Protein AF-A0A3B9KCA5-F1 (afdb_monomer_lite)

Sequence (71 aa):
MLHVMLDLYGCNAELLADEALLRHVLNEYPTRIGMVKVSPVELRDIKTSNPLDDGFSGFVIIATSHISLHA

pLDDT: mean 96.12, std 3.61, range [72.12, 98.62]

Structure (mmCIF, N/CA/C/O backbone):
data_AF-A0A3B9KCA5-F1
#
_entry.id   AF-A0A3B9KCA5-F1
#
loop_
_atom_site.group_PDB
_atom_site.id
_atom_site.type_symbol
_atom_site.label_atom_id
_atom_site.label_alt_id
_atom_site.label_comp_id
_atom_site.label_asym_id
_atom_site.label_entity_id
_atom_site.label_seq_id
_atom_site.pdbx_PDB_ins_code
_atom_site.Cartn_x
_atom_site.Cartn_y
_atom_site.Cartn_z
_atom_site.occupancy
_atom_site.B_iso_or_equiv
_atom_site.auth_seq_id
_atom_site.auth_comp_id
_atom_site.auth_asym_id
_atom_site.auth_atom_id
_atom_site.pdbx_PDB_model_num
ATOM 1 N N . MET A 1 1 ? 2.115 -5.456 23.525 1.00 72.12 1 MET A N 1
ATOM 2 C CA . MET A 1 1 ? 1.905 -4.836 22.200 1.00 72.12 1 MET A CA 1
ATOM 3 C C . MET A 1 1 ? 2.611 -5.715 21.183 1.00 72.12 1 MET A C 1
ATOM 5 O O . MET A 1 1 ? 3.748 -6.083 21.444 1.00 72.12 1 MET A O 1
ATOM 9 N N . LEU A 1 2 ? 1.929 -6.122 20.114 1.00 90.38 2 LEU A N 1
ATOM 10 C CA . LEU A 1 2 ? 2.505 -6.917 19.025 1.00 90.38 2 LEU A CA 1
ATOM 11 C C . LEU A 1 2 ? 2.709 -5.999 17.822 1.00 90.38 2 LEU A C 1
ATOM 13 O O . LEU A 1 2 ? 1.797 -5.258 17.465 1.00 90.38 2 LEU A O 1
ATOM 17 N N . HIS A 1 3 ? 3.895 -6.051 17.227 1.00 94.44 3 HIS A N 1
ATOM 18 C CA . HIS A 1 3 ? 4.233 -5.325 16.011 1.00 94.44 3 HIS A CA 1
ATOM 19 C C . HIS A 1 3 ? 4.960 -6.296 15.084 1.00 94.44 3 HIS A C 1
ATOM 21 O O . HIS A 1 3 ? 5.948 -6.907 15.488 1.00 94.44 3 HIS A O 1
ATOM 27 N N . VAL A 1 4 ? 4.417 -6.496 13.885 1.00 95.69 4 VAL A N 1
ATOM 28 C CA . VAL A 1 4 ? 4.940 -7.444 12.898 1.00 95.69 4 VAL A CA 1
ATOM 29 C C . VAL A 1 4 ? 5.564 -6.646 11.768 1.00 95.69 4 VAL A C 1
ATOM 31 O O . VAL A 1 4 ? 4.937 -5.726 11.253 1.00 95.69 4 VAL A O 1
ATOM 34 N N . MET A 1 5 ? 6.781 -7.021 11.388 1.00 97.06 5 MET A N 1
ATOM 35 C CA . MET A 1 5 ? 7.502 -6.464 10.246 1.00 97.06 5 MET A CA 1
ATOM 36 C C . MET A 1 5 ? 7.780 -7.603 9.269 1.00 97.06 5 MET A C 1
ATOM 38 O O . MET A 1 5 ? 8.116 -8.709 9.699 1.00 97.06 5 MET A O 1
ATOM 42 N N . LEU A 1 6 ? 7.588 -7.345 7.979 1.00 96.31 6 LEU A N 1
ATOM 43 C CA . LEU A 1 6 ? 7.762 -8.321 6.910 1.00 96.31 6 LEU A CA 1
ATOM 44 C C . LEU A 1 6 ? 8.644 -7.705 5.828 1.00 96.31 6 LEU A C 1
ATOM 46 O O . LEU A 1 6 ? 8.295 -6.653 5.299 1.00 96.31 6 LEU A O 1
ATOM 50 N N . ASP A 1 7 ? 9.712 -8.409 5.465 1.00 97.19 7 ASP A N 1
ATOM 51 C CA . ASP A 1 7 ? 10.527 -8.084 4.298 1.00 97.19 7 ASP A CA 1
ATOM 52 C C . ASP A 1 7 ? 10.134 -9.024 3.156 1.00 97.19 7 ASP A C 1
ATOM 54 O O . ASP A 1 7 ? 10.211 -10.251 3.280 1.00 97.19 7 ASP A O 1
ATOM 58 N N . LEU A 1 8 ? 9.653 -8.450 2.053 1.00 96.31 8 LEU A N 1
ATOM 59 C CA . LEU A 1 8 ? 9.155 -9.195 0.900 1.00 96.31 8 LEU A CA 1
ATOM 60 C C . LEU A 1 8 ? 10.164 -9.108 -0.249 1.00 96.31 8 LEU A C 1
ATOM 62 O O . LEU A 1 8 ? 10.521 -8.019 -0.688 1.00 96.31 8 LEU A O 1
ATOM 66 N N . TYR A 1 9 ? 10.598 -10.261 -0.761 1.00 96.56 9 TYR A N 1
ATOM 67 C CA . TYR A 1 9 ? 11.590 -10.365 -1.835 1.00 96.56 9 TYR A CA 1
ATOM 68 C C . TYR A 1 9 ? 10.992 -11.024 -3.079 1.00 96.56 9 TYR A C 1
ATOM 70 O O . TYR A 1 9 ? 10.121 -11.886 -2.977 1.00 96.56 9 TYR A O 1
ATOM 78 N N . GLY A 1 10 ? 11.492 -10.650 -4.262 1.00 96.56 10 GLY A N 1
ATOM 79 C CA . GLY A 1 10 ? 11.026 -11.216 -5.535 1.00 96.56 10 GLY A CA 1
ATOM 80 C C . GLY A 1 10 ? 9.618 -10.766 -5.941 1.00 96.56 10 GLY A C 1
ATOM 81 O O . GLY A 1 10 ? 8.970 -11.431 -6.747 1.00 96.56 10 GLY A O 1
ATOM 82 N N . CYS A 1 11 ? 9.135 -9.658 -5.377 1.00 96.38 11 CYS A N 1
ATOM 83 C CA . CYS A 1 11 ? 7.872 -9.038 -5.759 1.00 96.38 11 CYS A CA 1
ATOM 84 C C . CYS A 1 11 ? 7.908 -8.562 -7.219 1.00 96.38 11 CYS A C 1
ATOM 86 O O . CYS A 1 11 ? 8.955 -8.185 -7.745 1.00 96.38 11 CYS A O 1
ATOM 88 N N . ASN A 1 12 ? 6.744 -8.539 -7.868 1.00 97.50 12 ASN A N 1
ATOM 89 C CA . ASN A 1 12 ? 6.623 -7.966 -9.203 1.00 97.50 12 ASN A CA 1
ATOM 90 C C . ASN A 1 12 ? 6.776 -6.436 -9.129 1.00 97.50 12 ASN A C 1
ATOM 92 O O . ASN A 1 12 ? 5.938 -5.766 -8.527 1.00 97.50 12 ASN A O 1
ATOM 96 N N . ALA A 1 13 ? 7.816 -5.899 -9.771 1.00 94.62 13 ALA A N 1
ATOM 97 C CA . ALA A 1 13 ? 8.121 -4.470 -9.790 1.00 94.62 13 ALA A CA 1
ATOM 98 C C . ALA A 1 13 ? 6.985 -3.608 -10.369 1.00 94.62 13 ALA A C 1
ATOM 100 O O . ALA A 1 13 ? 6.766 -2.499 -9.894 1.00 94.62 13 ALA A O 1
ATOM 101 N N . GLU A 1 14 ? 6.220 -4.117 -11.340 1.00 96.81 14 GLU A N 1
ATOM 102 C CA . GLU A 1 14 ? 5.078 -3.386 -11.906 1.00 96.81 14 GLU A CA 1
ATOM 103 C C . GLU A 1 14 ? 3.972 -3.180 -10.866 1.00 96.81 14 GLU A C 1
ATOM 105 O O . 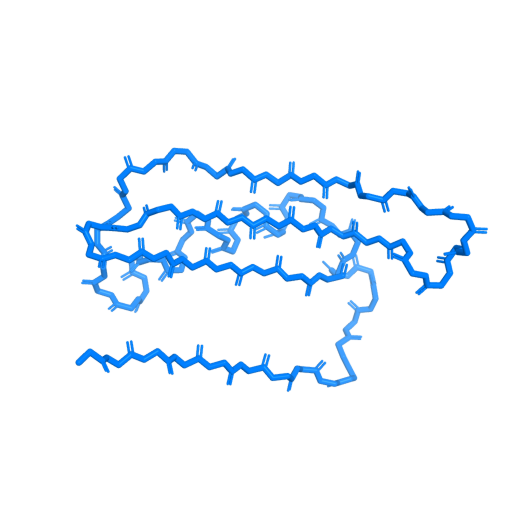GLU A 1 14 ? 3.355 -2.122 -10.819 1.00 96.81 14 GLU A O 1
ATOM 110 N N . LEU A 1 15 ? 3.760 -4.167 -9.988 1.00 97.12 15 LEU A N 1
ATOM 111 C CA . LEU A 1 15 ? 2.777 -4.068 -8.907 1.00 97.12 15 LEU A CA 1
ATOM 112 C C . LEU A 1 15 ? 3.261 -3.153 -7.779 1.00 97.12 15 LEU A C 1
ATOM 114 O O . LEU A 1 15 ? 2.455 -2.454 -7.173 1.00 97.12 15 LEU A O 1
ATOM 118 N N . LEU A 1 16 ? 4.568 -3.145 -7.501 1.00 96.31 16 LEU A N 1
ATOM 119 C CA . LEU A 1 16 ? 5.165 -2.229 -6.524 1.00 96.31 16 LEU A CA 1
ATOM 120 C C . LEU A 1 16 ? 5.127 -0.767 -6.995 1.00 96.31 16 LEU A C 1
ATOM 122 O O . LEU A 1 16 ? 5.111 0.136 -6.169 1.00 96.31 16 LEU A O 1
ATOM 126 N N . ALA A 1 17 ? 5.057 -0.529 -8.306 1.00 95.62 17 ALA A N 1
ATOM 127 C CA . ALA A 1 17 ? 4.916 0.804 -8.886 1.00 95.62 17 ALA A CA 1
ATOM 128 C C . ALA A 1 17 ? 3.449 1.250 -9.091 1.00 95.62 17 ALA A C 1
ATOM 130 O O . ALA A 1 17 ? 3.210 2.383 -9.513 1.00 95.62 17 ALA A O 1
ATOM 131 N N . ASP A 1 18 ? 2.460 0.392 -8.817 1.00 97.94 18 ASP A N 1
ATOM 132 C CA . ASP A 1 18 ? 1.040 0.699 -9.021 1.00 97.94 18 ASP A CA 1
ATOM 133 C C . ASP A 1 18 ? 0.437 1.398 -7.791 1.00 97.94 18 ASP A C 1
ATOM 135 O O . ASP A 1 18 ? 0.027 0.767 -6.812 1.00 97.94 18 ASP A O 1
ATOM 139 N N . GLU A 1 19 ? 0.332 2.729 -7.853 1.00 98.06 19 GLU A N 1
ATOM 140 C CA . GLU A 1 19 ? -0.239 3.540 -6.771 1.00 98.06 19 GLU A CA 1
ATOM 141 C C . GLU A 1 19 ? -1.658 3.091 -6.379 1.00 98.06 19 GLU A C 1
ATOM 143 O O . GLU A 1 19 ? -2.000 3.066 -5.192 1.00 98.06 19 GLU A O 1
ATOM 148 N N . ALA A 1 20 ? -2.502 2.731 -7.350 1.00 98.25 20 ALA A N 1
ATOM 149 C CA . ALA A 1 20 ? -3.883 2.351 -7.078 1.00 98.25 20 ALA A CA 1
ATOM 150 C C . ALA A 1 20 ? -3.938 1.033 -6.301 1.00 98.25 20 ALA A C 1
ATOM 152 O O . ALA A 1 20 ? -4.687 0.925 -5.322 1.00 98.25 20 ALA A O 1
ATOM 153 N N . LEU A 1 21 ? -3.101 0.067 -6.684 1.00 98.25 21 LEU A N 1
ATOM 154 C CA . LEU A 1 21 ? -2.951 -1.189 -5.962 1.00 98.25 21 LEU A CA 1
ATOM 155 C C . LEU A 1 21 ? -2.431 -0.959 -4.539 1.00 98.25 21 LEU A C 1
ATOM 157 O O . LEU A 1 21 ? -3.023 -1.466 -3.586 1.00 98.25 21 LEU A O 1
ATOM 161 N N . LEU A 1 22 ? -1.370 -0.167 -4.366 1.00 98.31 22 LEU A N 1
ATOM 162 C CA . LEU A 1 22 ? -0.798 0.101 -3.043 1.00 98.31 22 LEU A CA 1
ATOM 163 C C . LEU A 1 22 ? -1.787 0.824 -2.117 1.00 98.31 22 LEU A C 1
ATOM 165 O O . LEU A 1 22 ? -1.935 0.454 -0.946 1.00 98.31 22 LEU A O 1
ATOM 169 N N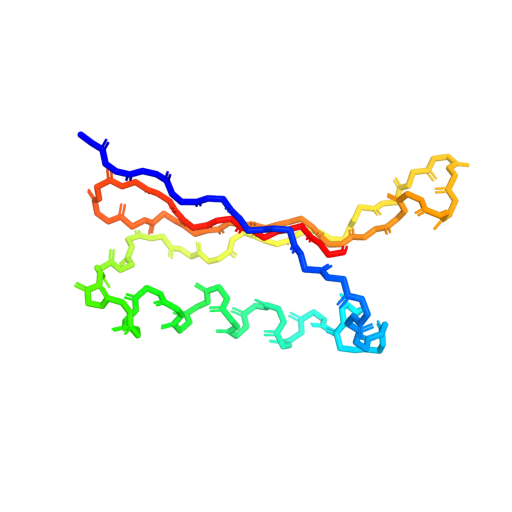 . ARG A 1 23 ? -2.533 1.811 -2.637 1.00 98.50 23 ARG A N 1
ATOM 170 C CA . ARG A 1 23 ? -3.624 2.463 -1.891 1.00 98.50 23 ARG A CA 1
ATOM 171 C C . ARG A 1 23 ? -4.698 1.466 -1.495 1.00 98.50 23 ARG A C 1
ATOM 173 O O . ARG A 1 23 ? -5.181 1.514 -0.366 1.00 98.50 23 ARG A O 1
ATOM 180 N N . HIS A 1 24 ? -5.077 0.579 -2.409 1.00 98.25 24 HIS A N 1
ATOM 181 C CA . HIS A 1 24 ? -6.076 -0.448 -2.153 1.00 98.25 24 HIS A CA 1
ATOM 182 C C . HIS A 1 24 ? -5.621 -1.412 -1.049 1.00 98.25 24 HIS A C 1
ATOM 184 O O . HIS A 1 24 ? -6.387 -1.665 -0.119 1.00 98.25 24 HIS A O 1
ATOM 190 N N . VAL A 1 25 ? -4.358 -1.855 -1.075 1.00 97.50 25 VAL A N 1
ATOM 191 C CA . VAL A 1 25 ? -3.758 -2.679 -0.014 1.00 97.50 25 VAL A CA 1
ATOM 192 C C . VAL A 1 25 ? -3.861 -1.975 1.338 1.00 97.50 25 VAL A C 1
ATOM 194 O O . VAL A 1 25 ? -4.485 -2.516 2.248 1.00 97.50 25 VAL A O 1
ATOM 197 N N . LEU A 1 26 ? -3.337 -0.750 1.472 1.00 98.25 26 LEU A N 1
ATOM 198 C CA . LEU A 1 26 ? -3.400 0.000 2.736 1.00 98.25 26 LEU A CA 1
ATOM 199 C C . LEU A 1 26 ? -4.843 0.274 3.188 1.00 98.25 26 LEU A C 1
ATOM 201 O O . LEU A 1 26 ? -5.123 0.338 4.383 1.00 98.25 26 LEU A O 1
ATOM 205 N N . ASN A 1 27 ? -5.781 0.410 2.252 1.00 98.12 27 ASN A N 1
ATOM 206 C CA . ASN A 1 27 ? -7.181 0.661 2.560 1.00 98.12 27 ASN A CA 1
ATOM 207 C C . ASN A 1 27 ? -7.923 -0.583 3.080 1.00 98.12 27 ASN A C 1
ATOM 209 O O . ASN A 1 27 ? -8.734 -0.457 3.998 1.00 98.12 27 ASN A O 1
ATOM 213 N N . GLU A 1 28 ? -7.674 -1.758 2.498 1.00 97.88 28 GLU A N 1
ATOM 214 C CA . GLU A 1 28 ? -8.397 -2.995 2.823 1.00 97.88 28 GLU A CA 1
ATOM 215 C C . GLU A 1 28 ? -7.752 -3.823 3.933 1.00 97.88 28 GLU A C 1
ATOM 217 O O . GLU A 1 28 ? -8.452 -4.524 4.672 1.00 97.88 28 GLU A O 1
ATOM 222 N N . TYR A 1 29 ? -6.424 -3.774 4.055 1.00 96.56 29 TYR A N 1
ATOM 223 C CA . TYR A 1 29 ? -5.696 -4.647 4.970 1.00 96.56 29 TYR A CA 1
ATOM 224 C C . TYR A 1 29 ? -6.139 -4.533 6.435 1.00 96.56 29 TYR A C 1
ATOM 226 O O . TYR A 1 29 ? -6.272 -5.587 7.061 1.00 96.56 29 TYR A O 1
ATOM 234 N N . PRO A 1 30 ? -6.465 -3.336 6.985 1.00 97.25 30 PRO A N 1
ATOM 235 C CA . PRO A 1 30 ? -7.032 -3.228 8.327 1.00 97.25 30 PRO A CA 1
ATOM 236 C C . PRO A 1 30 ? -8.217 -4.176 8.550 1.00 97.25 30 PRO A C 1
ATOM 238 O O . PRO A 1 30 ? -8.211 -4.954 9.502 1.00 97.25 30 PRO A O 1
ATOM 241 N N . THR A 1 31 ? -9.188 -4.193 7.632 1.00 96.81 31 THR A N 1
ATOM 242 C CA . THR A 1 31 ? -10.371 -5.059 7.728 1.00 96.81 31 THR A CA 1
ATOM 243 C C . THR A 1 31 ? -10.004 -6.536 7.621 1.00 96.81 31 THR A C 1
ATOM 245 O O . THR A 1 31 ? -10.545 -7.348 8.371 1.00 96.81 31 THR A O 1
ATOM 248 N N . ARG A 1 32 ? -9.052 -6.896 6.747 1.00 96.69 32 ARG A N 1
ATOM 249 C CA . ARG A 1 32 ? -8.599 -8.289 6.579 1.00 96.69 32 ARG A CA 1
ATOM 250 C C . ARG A 1 32 ? -7.987 -8.877 7.851 1.00 96.69 32 ARG A C 1
ATOM 252 O O . ARG A 1 32 ? -8.114 -10.076 8.073 1.00 96.69 32 ARG A O 1
ATOM 259 N N . ILE A 1 33 ? -7.370 -8.045 8.692 1.00 94.94 33 ILE A N 1
ATOM 260 C CA . ILE A 1 33 ? -6.794 -8.463 9.980 1.00 94.94 33 ILE A CA 1
ATOM 261 C C . ILE A 1 33 ? -7.706 -8.161 11.183 1.00 94.94 33 ILE A C 1
ATOM 263 O O . ILE A 1 33 ? -7.257 -8.223 12.326 1.00 94.94 33 ILE A O 1
ATOM 267 N N . GLY A 1 34 ? -8.981 -7.828 10.949 1.00 95.94 34 GLY A N 1
ATOM 268 C CA . GLY A 1 34 ? -9.957 -7.567 12.013 1.00 95.94 34 GLY A CA 1
ATOM 269 C C . GLY A 1 34 ? -9.738 -6.254 12.772 1.00 95.94 34 GLY A C 1
ATOM 270 O O . GLY A 1 34 ? -10.190 -6.118 13.907 1.00 95.94 34 GLY A O 1
ATOM 271 N N . MET A 1 35 ? -9.043 -5.290 12.167 1.00 96.19 35 MET A N 1
ATOM 272 C CA . MET A 1 35 ? -8.740 -3.985 12.756 1.00 96.19 35 MET A CA 1
ATOM 273 C C . MET A 1 35 ? -9.593 -2.871 12.143 1.00 96.19 35 MET A C 1
ATOM 275 O O . MET A 1 35 ? -9.960 -2.894 10.967 1.00 96.19 35 MET A O 1
ATOM 279 N N . VAL A 1 36 ? -9.884 -1.850 12.950 1.00 96.88 36 VAL A N 1
ATOM 280 C CA . VAL A 1 36 ? -10.662 -0.682 12.522 1.00 96.88 36 VAL A CA 1
ATOM 281 C C . VAL A 1 36 ? -9.724 0.395 11.995 1.00 96.88 36 VAL A C 1
ATOM 283 O O . VAL A 1 36 ? -8.889 0.913 12.738 1.00 96.88 36 VAL A O 1
ATOM 286 N N . LYS A 1 37 ? -9.893 0.752 10.720 1.00 97.56 37 LYS A N 1
ATOM 287 C CA . LYS A 1 37 ? -9.241 1.902 10.088 1.00 97.56 37 LYS A CA 1
ATOM 288 C C . LYS A 1 37 ? -9.818 3.206 10.646 1.00 97.56 37 LYS A C 1
ATOM 290 O O . LYS A 1 37 ? -11.036 3.361 10.670 1.00 97.56 37 LYS A O 1
ATOM 295 N N . VAL A 1 38 ? -8.962 4.143 11.052 1.00 97.56 38 VAL A N 1
ATOM 296 C CA . VAL A 1 38 ? -9.384 5.426 11.654 1.00 97.56 38 VAL A CA 1
ATOM 297 C C . VAL A 1 38 ? -8.878 6.660 10.905 1.00 97.56 38 VAL A C 1
ATOM 299 O O . VAL A 1 38 ? -9.262 7.773 11.251 1.00 97.56 38 VAL A O 1
ATOM 302 N N . SER A 1 39 ? -8.064 6.484 9.859 1.00 97.81 39 SER A N 1
ATOM 303 C CA . SER A 1 39 ? -7.617 7.570 8.979 1.00 97.81 39 SER A CA 1
ATOM 304 C C . SER A 1 39 ? -7.809 7.242 7.492 1.00 97.81 39 SER A C 1
ATOM 306 O O . SER A 1 39 ? -7.986 6.076 7.118 1.00 97.81 39 SER A O 1
ATOM 308 N N . PRO A 1 40 ? -7.731 8.257 6.613 1.00 98.00 40 PRO A N 1
ATOM 309 C CA . PRO A 1 40 ? -7.403 8.054 5.206 1.00 98.00 40 PRO A CA 1
ATOM 310 C C . PRO A 1 40 ? -6.040 7.365 5.028 1.00 98.00 40 PRO A C 1
ATOM 312 O O . PRO A 1 40 ? -5.235 7.304 5.962 1.00 98.00 40 PRO A O 1
ATOM 315 N N . VAL A 1 41 ? -5.796 6.853 3.820 1.00 98.44 41 VAL A N 1
ATOM 316 C CA . 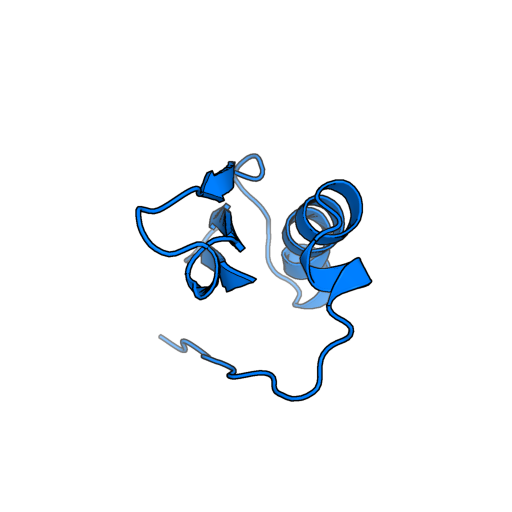VAL A 1 41 ? -4.480 6.346 3.409 1.00 98.44 41 VAL A CA 1
ATOM 317 C C . VAL A 1 41 ? -3.601 7.521 2.998 1.00 98.44 41 VAL A C 1
ATOM 319 O O . VAL A 1 41 ? -3.932 8.237 2.049 1.00 98.44 41 VAL A O 1
ATOM 322 N N . GLU A 1 42 ? -2.458 7.661 3.659 1.00 98.44 42 GLU A N 1
ATOM 323 C CA . GLU A 1 42 ? -1.374 8.531 3.216 1.00 98.44 42 GLU A CA 1
ATOM 324 C C . GLU A 1 42 ? -0.419 7.702 2.360 1.00 98.44 42 GLU A C 1
ATOM 326 O O . GLU A 1 42 ? 0.086 6.678 2.812 1.00 98.44 42 GLU A O 1
ATOM 331 N N . LEU A 1 43 ? -0.186 8.120 1.118 1.00 98.44 43 LEU A N 1
ATOM 332 C CA . LEU A 1 43 ? 0.736 7.454 0.197 1.00 98.44 43 LEU A CA 1
ATOM 333 C C . LEU A 1 43 ? 1.457 8.513 -0.632 1.00 98.44 43 LEU A C 1
ATOM 335 O O . LEU A 1 43 ? 0.817 9.443 -1.136 1.00 98.44 43 LEU A O 1
ATOM 339 N N . ARG A 1 44 ? 2.779 8.379 -0.744 1.00 98.06 44 ARG A N 1
ATOM 340 C CA . ARG A 1 44 ? 3.662 9.295 -1.467 1.00 98.06 44 ARG A CA 1
ATOM 341 C C . ARG A 1 44 ? 4.584 8.507 -2.385 1.00 98.06 44 ARG A C 1
ATOM 343 O O . ARG A 1 44 ? 5.225 7.572 -1.917 1.00 98.06 44 ARG A O 1
ATOM 350 N N . ASP A 1 45 ? 4.667 8.929 -3.643 1.00 97.25 45 ASP A N 1
ATOM 351 C CA . ASP A 1 45 ? 5.796 8.597 -4.514 1.00 97.25 45 ASP A CA 1
ATOM 352 C C . ASP A 1 45 ? 6.992 9.447 -4.068 1.00 97.25 45 ASP A C 1
ATOM 354 O O . ASP A 1 45 ? 6.910 10.681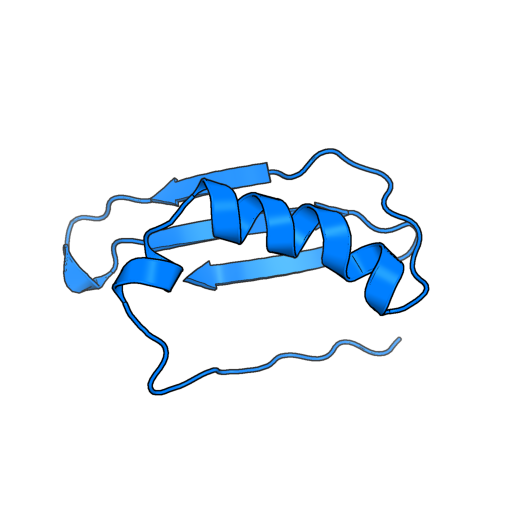 -4.021 1.00 97.25 45 ASP A O 1
ATOM 358 N N . ILE A 1 46 ? 8.068 8.787 -3.662 1.00 96.69 46 ILE A N 1
ATOM 359 C CA . ILE A 1 46 ? 9.305 9.408 -3.213 1.00 96.69 46 ILE A CA 1
ATOM 360 C C . ILE A 1 46 ? 10.329 9.261 -4.330 1.00 96.69 46 ILE A C 1
ATOM 362 O O . ILE A 1 46 ? 10.661 8.158 -4.756 1.00 96.69 46 ILE A O 1
ATOM 366 N N . LYS A 1 47 ? 10.857 10.408 -4.761 1.00 96.12 47 LYS A N 1
ATOM 367 C CA . LYS A 1 47 ? 11.999 10.498 -5.668 1.00 96.12 47 LYS A CA 1
ATOM 368 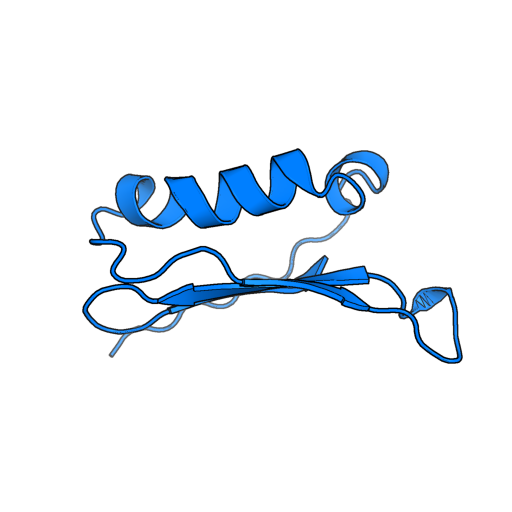C C . LYS A 1 47 ? 13.225 10.937 -4.892 1.00 96.12 47 LYS A C 1
ATOM 370 O O . LYS A 1 47 ? 13.161 11.904 -4.128 1.00 96.12 47 LYS A O 1
ATOM 375 N N . THR A 1 48 ? 14.332 10.239 -5.086 1.00 93.62 48 THR A N 1
ATOM 376 C CA . THR A 1 48 ? 15.596 10.520 -4.405 1.00 93.62 48 THR A CA 1
ATOM 377 C C . THR A 1 48 ? 16.677 10.923 -5.411 1.00 93.62 48 THR A C 1
ATOM 379 O O . THR A 1 48 ? 16.433 11.045 -6.611 1.00 93.62 48 THR A O 1
ATOM 382 N N . SER A 1 49 ? 17.900 11.172 -4.937 1.00 94.88 49 SER A N 1
ATOM 383 C CA . SER A 1 49 ? 19.040 11.401 -5.831 1.00 94.88 49 SER A CA 1
ATOM 384 C C . SER A 1 49 ? 19.516 10.132 -6.549 1.00 94.88 49 SER A C 1
ATOM 386 O O . SER A 1 49 ? 20.271 10.237 -7.514 1.00 94.88 49 SER A O 1
ATOM 388 N N . ASN A 1 50 ? 19.119 8.948 -6.075 1.00 94.69 50 ASN A N 1
ATOM 389 C CA . ASN A 1 50 ? 19.442 7.661 -6.673 1.00 94.69 50 ASN A CA 1
ATOM 390 C C . ASN A 1 50 ? 18.139 6.970 -7.113 1.00 94.69 50 ASN A C 1
ATOM 392 O O . ASN A 1 50 ? 17.378 6.538 -6.255 1.00 94.69 50 ASN A O 1
ATOM 396 N N . PRO A 1 51 ? 17.890 6.792 -8.421 1.00 89.88 51 PRO A N 1
ATOM 397 C CA . PRO A 1 51 ? 16.649 6.184 -8.908 1.00 89.88 51 PRO A CA 1
ATOM 398 C C . PRO A 1 51 ? 16.368 4.766 -8.389 1.00 89.88 51 PRO A C 1
ATOM 400 O O . PRO A 1 51 ? 15.235 4.310 -8.456 1.00 89.88 51 PRO A O 1
ATOM 403 N N . LEU A 1 52 ? 17.386 4.051 -7.893 1.00 89.19 52 LEU A N 1
ATOM 404 C CA . LEU A 1 52 ? 17.208 2.736 -7.265 1.00 89.19 52 LEU A CA 1
ATOM 405 C C . LEU A 1 52 ? 16.585 2.810 -5.862 1.00 89.19 52 LEU A C 1
ATOM 407 O O . LEU A 1 52 ? 16.133 1.786 -5.362 1.00 89.19 52 LEU A O 1
ATOM 411 N N . ASP A 1 53 ? 16.567 3.997 -5.253 1.00 90.94 53 ASP A N 1
ATOM 412 C CA . ASP A 1 53 ? 15.951 4.271 -3.952 1.00 90.94 53 ASP A CA 1
ATOM 413 C C . ASP A 1 53 ? 14.588 4.986 -4.104 1.00 90.94 53 ASP A C 1
ATOM 415 O O . ASP A 1 53 ? 13.990 5.404 -3.110 1.00 90.94 53 ASP A O 1
ATOM 419 N N . ASP A 1 54 ? 14.105 5.172 -5.340 1.00 95.06 54 ASP A N 1
ATOM 420 C CA . ASP A 1 54 ? 12.759 5.682 -5.608 1.00 95.06 54 ASP A CA 1
ATOM 421 C C . ASP A 1 54 ? 11.711 4.629 -5.247 1.00 95.06 54 ASP A C 1
ATOM 423 O O . ASP A 1 54 ? 11.920 3.433 -5.448 1.00 95.06 54 ASP A O 1
ATOM 427 N N . GLY A 1 55 ? 10.548 5.075 -4.783 1.00 96.50 55 GLY A N 1
ATOM 428 C CA . GLY A 1 55 ? 9.493 4.146 -4.409 1.00 96.50 55 GLY A CA 1
ATOM 429 C C . GLY A 1 55 ? 8.316 4.803 -3.716 1.00 96.50 55 GLY A C 1
ATOM 430 O O . GLY A 1 55 ? 8.292 6.009 -3.460 1.00 96.50 55 GLY A O 1
ATOM 431 N N . PHE A 1 56 ? 7.324 3.993 -3.381 1.00 98.06 56 PHE A N 1
ATOM 432 C CA . PHE A 1 56 ? 6.157 4.441 -2.645 1.00 98.06 56 PHE A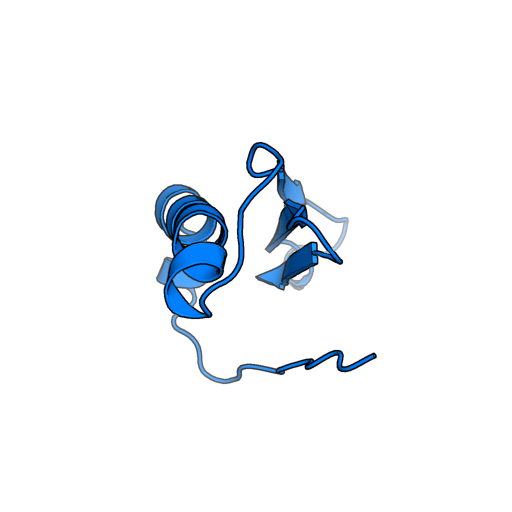 CA 1
ATOM 433 C C . PHE A 1 56 ? 6.339 4.214 -1.150 1.00 98.06 56 PHE A C 1
ATOM 435 O O . PHE A 1 56 ? 6.721 3.143 -0.689 1.00 98.06 56 PHE A O 1
ATOM 442 N N . SER A 1 57 ? 5.991 5.222 -0.359 1.00 98.25 57 SER A N 1
ATOM 443 C CA . SER A 1 57 ? 5.878 5.093 1.093 1.00 98.25 57 SER A CA 1
ATOM 444 C C . SER A 1 57 ? 4.501 5.528 1.542 1.00 98.25 57 SER A C 1
ATOM 446 O O . SER A 1 57 ? 4.024 6.609 1.180 1.00 98.25 57 SER A O 1
ATOM 448 N N . GLY A 1 58 ? 3.854 4.691 2.345 1.00 98.31 58 GLY A N 1
ATOM 449 C CA . GLY A 1 58 ? 2.514 4.980 2.819 1.00 98.31 58 GLY A CA 1
ATOM 450 C C . GLY A 1 58 ? 2.155 4.301 4.123 1.00 98.31 58 GLY A C 1
ATOM 451 O O . GLY A 1 58 ? 2.799 3.353 4.572 1.00 98.31 58 GLY A O 1
ATOM 452 N N . PHE A 1 59 ? 1.102 4.817 4.740 1.00 98.56 59 PHE A N 1
ATOM 453 C CA . PHE A 1 59 ? 0.551 4.269 5.963 1.00 98.56 59 PHE A CA 1
ATOM 454 C C . PHE A 1 59 ? -0.939 4.569 6.102 1.00 98.56 59 PHE A C 1
ATOM 456 O O . PHE A 1 59 ? -1.511 5.451 5.457 1.00 98.56 59 PHE A O 1
ATOM 463 N N . VAL A 1 60 ? -1.560 3.827 7.010 1.00 98.62 60 VAL A N 1
ATOM 464 C CA . VAL A 1 60 ? -2.902 4.084 7.511 1.00 98.62 60 VAL A CA 1
ATOM 465 C C . VAL A 1 60 ? -2.922 3.889 9.021 1.00 98.62 60 VAL A C 1
ATOM 467 O O . VAL A 1 60 ? -2.290 2.972 9.554 1.00 98.62 60 VAL A O 1
ATOM 470 N N . ILE A 1 61 ? -3.650 4.748 9.727 1.00 98.25 61 ILE A N 1
ATOM 471 C CA . ILE A 1 61 ? -3.849 4.620 11.167 1.00 98.25 61 ILE A CA 1
ATOM 472 C C . ILE A 1 61 ? -5.019 3.666 11.410 1.00 98.25 61 ILE A C 1
ATOM 474 O O . ILE A 1 61 ? -6.092 3.778 10.802 1.00 98.25 61 ILE A O 1
ATOM 478 N N . ILE A 1 62 ? -4.811 2.737 12.337 1.00 97.50 62 ILE A N 1
ATOM 479 C CA . ILE A 1 62 ? -5.851 1.870 12.894 1.00 97.50 62 ILE A CA 1
ATOM 480 C C . ILE A 1 62 ? -6.075 2.243 14.360 1.00 97.50 62 ILE A C 1
ATOM 482 O O . ILE A 1 62 ? -5.214 2.865 14.974 1.00 97.50 62 ILE A O 1
ATOM 486 N N . ALA A 1 63 ? -7.214 1.866 14.942 1.00 92.75 63 ALA A N 1
ATOM 487 C CA . ALA A 1 63 ? -7.648 2.345 16.262 1.00 92.75 63 ALA A CA 1
ATOM 488 C C . ALA A 1 63 ? -6.609 2.220 17.401 1.00 92.75 63 ALA A C 1
ATOM 490 O O . ALA A 1 63 ? -6.697 2.943 18.389 1.00 92.75 63 ALA A O 1
ATOM 491 N N . THR A 1 64 ? -5.633 1.318 17.279 1.00 89.81 64 THR A N 1
ATOM 492 C CA . THR A 1 64 ? -4.618 1.046 18.306 1.00 89.81 64 THR A CA 1
ATOM 493 C C . THR A 1 64 ? -3.167 1.214 17.834 1.00 89.81 64 THR A C 1
ATOM 495 O O . THR A 1 64 ? -2.265 1.077 18.658 1.00 89.81 64 THR A O 1
ATOM 498 N N . SER A 1 65 ? -2.915 1.457 16.538 1.00 95.25 65 SER A N 1
ATOM 499 C CA . SER A 1 65 ? -1.567 1.463 15.935 1.00 95.25 65 SER A CA 1
ATOM 500 C C . SER A 1 65 ? -1.607 1.995 14.483 1.00 95.25 65 SER A C 1
ATOM 502 O O . SER A 1 65 ? -2.347 2.924 14.169 1.00 95.25 65 SER A O 1
ATOM 504 N N . HIS A 1 66 ? -0.833 1.402 13.576 1.00 97.19 66 HIS A N 1
ATOM 505 C CA . HIS A 1 66 ? -0.761 1.710 12.155 1.00 97.19 66 HIS A CA 1
ATOM 506 C C . HIS A 1 66 ? -0.462 0.450 11.331 1.00 97.19 66 HIS A C 1
ATOM 508 O O . HIS A 1 66 ? -0.032 -0.574 11.865 1.00 97.19 66 HIS A O 1
ATOM 514 N N . ILE A 1 67 ? -0.683 0.553 10.023 1.00 98.00 67 ILE A N 1
ATOM 515 C CA . ILE A 1 67 ? -0.119 -0.337 9.004 1.00 98.00 67 ILE A CA 1
ATOM 516 C C . ILE A 1 67 ? 0.657 0.558 8.043 1.00 98.00 67 ILE A C 1
ATOM 518 O O . ILE A 1 67 ? 0.102 1.543 7.555 1.00 98.00 67 ILE A O 1
ATOM 522 N N . SER A 1 68 ? 1.919 0.230 7.786 1.00 98.19 68 SER A N 1
ATOM 523 C CA . SER A 1 68 ? 2.769 0.922 6.819 1.00 98.19 68 SER A CA 1
ATOM 524 C C . SER A 1 68 ? 3.249 -0.029 5.728 1.00 98.19 68 SER A C 1
ATOM 526 O O . SER A 1 68 ? 3.304 -1.245 5.917 1.00 98.19 68 SER A O 1
ATOM 528 N N . LEU A 1 69 ? 3.570 0.547 4.575 1.00 97.69 69 LEU A N 1
ATOM 529 C CA . LEU A 1 69 ? 4.162 -0.136 3.435 1.00 97.69 69 LEU A CA 1
ATOM 530 C C . LEU A 1 69 ? 5.205 0.781 2.796 1.00 97.69 69 LEU A C 1
ATOM 532 O O . LEU A 1 69 ? 4.975 1.983 2.635 1.00 97.69 69 LEU A O 1
ATOM 536 N N . HIS A 1 70 ? 6.323 0.174 2.413 1.00 96.94 70 HIS A N 1
ATOM 537 C CA . HIS A 1 70 ? 7.371 0.771 1.598 1.00 96.94 70 HIS A CA 1
ATOM 538 C C . HIS A 1 70 ? 7.614 -0.180 0.424 1.00 96.94 70 HIS A C 1
ATOM 540 O O . HIS A 1 70 ? 7.792 -1.379 0.653 1.00 96.94 70 HIS A O 1
ATOM 546 N N . ALA A 1 71 ? 7.528 0.339 -0.797 1.00 94.25 71 ALA A N 1
ATOM 547 C CA . ALA A 1 71 ? 7.612 -0.415 -2.044 1.00 94.25 71 ALA A CA 1
ATOM 548 C C . ALA A 1 71 ? 8.566 0.263 -3.019 1.00 94.25 71 ALA A C 1
ATOM 550 O O . ALA A 1 71 ? 8.524 1.513 -3.073 1.00 94.25 71 ALA A O 1
#

Foldseek 3Di:
DDDDDDDDPPDDVVCQQDPVNVQVCQVCVCVVVVWAFDDHKDKDFDDDPDNVQTGMWIWTDTPPGIDIDTD

Secondary structure (DSSP, 8-state):
---------S--HHHHT-HHHHHHHHHHHHHHTT--B-SPPEEEEE--SSGGG-EEEEEEEETTEEEEEE-

Radius of gyration: 12.87 Å; chains: 1; bounding box: 30×23×34 Å